Protein AF-A0A0R3QLL5-F1 (afdb_monomer_lite)

Secondary structure (DSSP, 8-state):
------HHHHHHHHHHHHHHHHHHGGGHHHHHT----EESSTTSPPB--HHHHHHTTTS-EES--SS--HHHHTT-SSGGGHHHHHHHHHHHHHHHHHHHHHHHHHHHHH-HHHHHHHHHHHHHHHHHHTT--

InterPro domains:
  IPR036259 MFS transporter superfamily [G3DSA:1.20.1250.20] (4-133)
  IPR036259 MFS transporter superfamily [SSF103473] (7-133)

Organism: NCBI:txid42155

Structure (mmCIF, N/CA/C/O backbone):
data_AF-A0A0R3QLL5-F1
#
_entry.id   AF-A0A0R3QLL5-F1
#
loop_
_atom_site.group_PDB
_atom_site.id
_atom_site.type_symbol
_atom_site.label_atom_id
_atom_site.label_alt_id
_atom_site.label_comp_id
_atom_site.label_asym_id
_atom_site.label_entity_id
_atom_site.label_seq_id
_atom_site.pdbx_PDB_ins_code
_atom_site.Cartn_x
_atom_site.Cartn_y
_atom_site.Cartn_z
_atom_site.occupancy
_atom_site.B_iso_or_equiv
_atom_site.auth_seq_id
_atom_site.auth_comp_id
_atom_site.auth_asym_id
_atom_site.auth_atom_id
_atom_site.pdbx_PDB_model_num
ATOM 1 N N . MET A 1 1 ? -31.160 -26.608 17.103 1.00 44.84 1 MET A N 1
ATOM 2 C CA . MET A 1 1 ? -30.790 -25.668 18.181 1.00 44.84 1 MET A CA 1
ATOM 3 C C . MET A 1 1 ? -30.133 -24.470 17.518 1.00 44.84 1 MET A C 1
ATOM 5 O O . MET A 1 1 ? -28.927 -24.460 17.324 1.00 44.84 1 MET A O 1
ATOM 9 N N . PHE A 1 2 ? -30.945 -23.532 17.024 1.00 52.94 2 PHE A N 1
ATOM 10 C CA . PHE A 1 2 ? -30.423 -22.286 16.466 1.00 52.94 2 PHE A CA 1
ATOM 11 C C . PHE A 1 2 ? -29.803 -21.511 17.626 1.00 52.94 2 PHE A C 1
ATOM 13 O O . PHE A 1 2 ? -30.448 -21.331 18.656 1.00 52.94 2 PHE A O 1
ATOM 20 N N . TYR A 1 3 ? -28.523 -21.173 17.498 1.00 64.19 3 TYR A N 1
ATOM 21 C CA . TYR A 1 3 ? -27.772 -20.396 18.477 1.00 64.19 3 TYR A CA 1
ATOM 22 C C . TYR A 1 3 ? -28.631 -19.220 18.980 1.00 64.19 3 TYR A C 1
ATOM 24 O O . TYR A 1 3 ? -29.191 -18.490 18.163 1.00 64.19 3 TYR A O 1
ATOM 32 N N . ASN A 1 4 ? -28.729 -19.024 20.301 1.00 70.75 4 ASN A N 1
ATOM 33 C CA . ASN A 1 4 ? -29.337 -17.835 20.920 1.00 70.75 4 ASN A CA 1
ATOM 34 C C . ASN A 1 4 ? -28.460 -16.601 20.629 1.00 70.75 4 ASN A C 1
ATOM 36 O O . ASN A 1 4 ? -27.788 -16.056 21.505 1.00 70.75 4 ASN A O 1
ATOM 40 N N . ILE A 1 5 ? -28.407 -16.196 19.361 1.00 74.38 5 ILE A N 1
ATOM 41 C CA . ILE A 1 5 ? -27.650 -15.046 18.886 1.00 74.38 5 ILE A CA 1
ATOM 42 C C . ILE A 1 5 ? -28.360 -13.790 19.381 1.00 74.38 5 ILE A C 1
ATOM 44 O O . ILE A 1 5 ? -29.331 -13.293 18.818 1.00 74.38 5 ILE A O 1
ATOM 48 N N . ASN A 1 6 ? -27.857 -13.298 20.505 1.00 82.88 6 ASN A N 1
ATOM 49 C CA . ASN A 1 6 ? -28.169 -11.985 21.028 1.00 82.88 6 ASN A CA 1
ATOM 50 C C . ASN A 1 6 ? -27.598 -10.889 20.106 1.00 82.88 6 ASN A C 1
ATOM 52 O O . ASN A 1 6 ? -26.591 -11.100 19.424 1.00 82.88 6 ASN A O 1
ATOM 56 N N . ARG A 1 7 ? -28.186 -9.686 20.134 1.00 79.75 7 ARG A N 1
ATOM 57 C CA . ARG A 1 7 ? -27.751 -8.527 19.324 1.00 79.75 7 ARG A CA 1
ATOM 58 C C . ARG A 1 7 ? -26.256 -8.232 19.470 1.00 79.75 7 ARG A C 1
ATOM 60 O O . ARG A 1 7 ? -25.604 -7.877 18.496 1.00 79.75 7 ARG A O 1
ATOM 67 N N . PHE A 1 8 ? -25.705 -8.445 20.663 1.00 83.69 8 PHE A N 1
ATOM 68 C CA . PHE A 1 8 ? -24.275 -8.304 20.930 1.00 83.69 8 PHE A CA 1
ATOM 69 C C . PHE A 1 8 ? -23.407 -9.222 20.054 1.00 83.69 8 PHE A C 1
ATOM 71 O O . PHE A 1 8 ? -22.409 -8.772 19.499 1.00 83.69 8 PHE A O 1
ATOM 78 N N . HIS A 1 9 ? -23.808 -10.482 19.862 1.00 83.69 9 HIS A N 1
ATOM 79 C CA . HIS A 1 9 ? -23.053 -11.424 19.035 1.00 83.69 9 HIS A CA 1
ATOM 80 C C . HIS A 1 9 ? -23.023 -10.999 17.565 1.00 83.69 9 HIS A C 1
ATOM 82 O O . HIS A 1 9 ? -21.987 -11.130 16.924 1.00 83.69 9 HIS A O 1
ATOM 88 N N . ILE A 1 10 ? -24.117 -10.427 17.049 1.00 84.44 10 ILE A N 1
ATOM 89 C CA . ILE A 1 10 ? -24.156 -9.881 15.683 1.00 84.44 10 ILE A CA 1
ATOM 90 C C . ILE A 1 10 ? -23.184 -8.706 15.548 1.00 84.44 10 ILE A C 1
ATOM 92 O O . ILE A 1 10 ? -22.399 -8.678 14.603 1.00 84.44 10 ILE A O 1
ATOM 96 N N . PHE A 1 11 ? -23.181 -7.768 16.501 1.00 83.56 11 PHE A N 1
ATOM 97 C CA . PHE A 1 11 ? -22.249 -6.635 16.473 1.00 83.56 11 PHE A CA 1
ATOM 98 C C . PHE A 1 11 ? -20.786 -7.081 16.490 1.00 83.56 11 PHE A C 1
ATOM 100 O O . PHE A 1 11 ? -19.992 -6.564 15.710 1.00 83.56 11 PHE A O 1
ATOM 107 N N . VAL A 1 12 ? -20.445 -8.061 17.329 1.00 84.56 12 VAL A N 1
ATOM 108 C CA . VAL A 1 12 ? -19.087 -8.619 17.403 1.00 84.56 12 VAL A CA 1
ATOM 109 C C . VAL A 1 12 ? -18.699 -9.331 16.106 1.00 84.56 12 VAL A C 1
ATOM 111 O O . VAL A 1 12 ? -17.575 -9.177 15.637 1.00 84.56 12 VAL A O 1
ATOM 114 N N . LEU A 1 13 ? -19.616 -10.087 15.496 1.00 86.31 13 LEU A N 1
ATOM 115 C CA . LEU A 1 13 ? -19.349 -10.742 14.215 1.00 86.31 13 LEU A CA 1
ATOM 116 C C . LEU A 1 13 ? -19.082 -9.716 13.109 1.00 86.31 13 LEU A C 1
ATOM 118 O O . LEU A 1 13 ? -18.134 -9.884 12.349 1.00 86.31 13 LEU A O 1
ATOM 122 N N . ILE A 1 14 ? -19.870 -8.641 13.044 1.00 85.12 14 ILE A N 1
ATOM 123 C CA . ILE A 1 14 ? -19.694 -7.580 12.045 1.00 85.12 14 ILE A CA 1
ATOM 124 C C . ILE A 1 14 ? -18.351 -6.866 12.235 1.00 85.12 14 ILE A C 1
ATOM 126 O O . ILE A 1 14 ? -17.589 -6.736 11.277 1.00 85.12 14 ILE A O 1
ATOM 130 N N . THR A 1 15 ? -18.023 -6.430 13.456 1.00 84.75 15 THR A N 1
ATOM 131 C CA . THR A 1 15 ? -16.740 -5.754 13.719 1.00 84.75 15 THR A CA 1
ATOM 132 C C . THR A 1 15 ? -15.548 -6.664 13.440 1.00 84.75 15 THR A C 1
ATOM 134 O O . THR A 1 15 ? -14.529 -6.197 12.929 1.00 84.75 15 THR A O 1
ATOM 137 N N . TRP A 1 16 ? -15.684 -7.966 13.697 1.00 84.44 16 TRP A N 1
ATOM 138 C CA . TRP A 1 16 ? -14.655 -8.945 13.369 1.00 84.44 16 TRP A CA 1
ATOM 139 C C . TRP A 1 16 ? -14.442 -9.099 11.856 1.00 84.44 16 TRP A C 1
ATOM 141 O O . TRP A 1 16 ? -13.295 -9.094 11.412 1.00 84.44 16 TRP A O 1
ATOM 151 N N . GLN A 1 17 ? -15.511 -9.146 11.051 1.00 88.06 17 GLN A N 1
ATOM 152 C CA . GLN A 1 17 ? -15.385 -9.209 9.587 1.00 88.06 17 GLN A CA 1
ATOM 153 C C . GLN A 1 17 ? -14.685 -7.974 9.011 1.00 88.06 17 GLN A C 1
ATOM 155 O O . GLN A 1 17 ? -13.764 -8.105 8.204 1.00 88.06 17 GLN A O 1
ATOM 160 N N . PHE A 1 18 ? -15.047 -6.774 9.473 1.00 84.69 18 PHE A N 1
ATOM 161 C CA . PHE A 1 18 ? -14.355 -5.554 9.049 1.00 84.69 18 PHE A CA 1
ATOM 162 C C . PHE A 1 18 ? -12.881 -5.551 9.467 1.00 84.69 18 PHE A C 1
ATOM 164 O O . PHE A 1 18 ? -12.022 -5.145 8.687 1.00 84.69 18 PHE A O 1
ATOM 171 N N . SER A 1 19 ? -12.555 -6.059 10.658 1.00 84.94 19 SER A N 1
ATOM 172 C CA . SER A 1 19 ? -11.159 -6.181 11.090 1.00 84.94 19 SER A CA 1
ATOM 173 C C . SER A 1 19 ? -10.345 -7.116 10.188 1.00 84.94 19 SER A C 1
ATOM 175 O O . SER A 1 19 ? -9.191 -6.805 9.892 1.00 84.94 19 SER A O 1
ATOM 177 N N . ILE A 1 20 ? -10.927 -8.230 9.730 1.00 85.69 20 ILE A N 1
ATOM 178 C CA . ILE A 1 20 ? -10.279 -9.138 8.769 1.00 85.69 20 ILE A CA 1
ATOM 179 C C . ILE A 1 20 ? -10.081 -8.438 7.423 1.00 85.69 20 ILE A C 1
ATOM 181 O O . ILE A 1 20 ? -9.001 -8.534 6.838 1.00 85.69 20 ILE A O 1
ATOM 185 N N . PHE A 1 21 ? -11.084 -7.693 6.952 1.00 84.88 21 PHE A N 1
ATOM 186 C CA . PHE A 1 21 ? -10.969 -6.922 5.716 1.00 84.88 21 PHE A CA 1
ATOM 187 C C . PHE A 1 21 ? -9.801 -5.928 5.782 1.00 84.88 21 PHE A C 1
ATOM 189 O O . PHE A 1 21 ? -8.963 -5.923 4.883 1.00 84.88 21 PHE A O 1
ATOM 196 N N . PHE A 1 22 ? -9.656 -5.168 6.872 1.00 83.12 22 PHE A N 1
ATOM 197 C CA . PHE A 1 22 ? -8.509 -4.267 7.048 1.00 83.12 22 PHE A CA 1
ATOM 198 C C . PHE A 1 22 ? -7.165 -4.998 7.093 1.00 83.12 22 PHE A C 1
ATOM 200 O O . PHE A 1 22 ? -6.190 -4.511 6.527 1.00 83.12 22 PHE A O 1
ATOM 207 N N . ALA A 1 23 ? -7.100 -6.181 7.708 1.00 83.94 23 ALA A N 1
ATOM 208 C CA . ALA A 1 23 ? -5.878 -6.983 7.708 1.00 83.94 23 ALA A CA 1
ATOM 209 C C . ALA A 1 23 ? -5.500 -7.453 6.291 1.00 83.94 23 ALA A C 1
ATOM 211 O O . ALA A 1 23 ? -4.324 -7.424 5.925 1.00 83.94 23 ALA A O 1
ATOM 212 N N . SER A 1 24 ? -6.488 -7.819 5.466 1.00 85.12 24 SER A N 1
ATOM 213 C CA . SER A 1 24 ? -6.252 -8.243 4.078 1.00 85.12 24 SER A CA 1
ATOM 214 C C . SER A 1 24 ? -5.642 -7.140 3.202 1.00 85.12 24 SER A C 1
ATOM 216 O O . SER A 1 24 ? -4.909 -7.440 2.259 1.00 85.12 24 SER A O 1
ATOM 218 N N . GLN A 1 25 ? -5.843 -5.865 3.564 1.00 83.88 25 GLN A N 1
ATOM 219 C CA . GLN A 1 25 ? -5.277 -4.727 2.837 1.00 83.88 25 GLN A CA 1
ATOM 220 C C . GLN A 1 25 ? -3.733 -4.715 2.856 1.00 83.88 25 GLN A C 1
ATOM 222 O O . GLN A 1 25 ? -3.093 -4.125 1.988 1.00 83.88 25 GLN A O 1
ATOM 227 N N . MET A 1 26 ? -3.096 -5.420 3.795 1.00 85.62 26 MET A N 1
ATOM 228 C CA . MET A 1 26 ? -1.631 -5.526 3.844 1.00 85.62 26 MET A CA 1
ATOM 229 C C . MET A 1 26 ? -1.034 -6.344 2.695 1.00 85.62 26 MET A C 1
ATOM 231 O O . MET A 1 26 ? 0.176 -6.302 2.484 1.00 85.62 26 MET A O 1
ATOM 235 N N . ILE A 1 27 ? -1.859 -7.076 1.943 1.00 88.50 27 ILE A N 1
ATOM 236 C CA . ILE A 1 27 ? -1.410 -7.893 0.812 1.00 88.50 27 ILE A CA 1
ATOM 237 C C . ILE A 1 27 ? -1.327 -7.055 -0.481 1.00 88.50 27 ILE A C 1
ATOM 239 O O . ILE A 1 27 ? -0.569 -7.408 -1.385 1.00 88.50 27 ILE A O 1
ATOM 243 N N . TYR A 1 28 ? -2.014 -5.904 -0.571 1.00 86.62 28 TYR A N 1
ATOM 244 C CA . TYR A 1 28 ? -2.019 -5.056 -1.777 1.00 86.62 28 TYR A CA 1
ATOM 245 C C . TYR A 1 28 ? -0.633 -4.715 -2.340 1.00 86.62 28 TYR A C 1
ATOM 247 O O . TYR A 1 28 ? -0.468 -4.823 -3.556 1.00 86.62 28 TYR A O 1
ATOM 255 N N . PRO A 1 29 ? 0.385 -4.360 -1.530 1.00 87.81 29 PRO A N 1
ATOM 256 C CA . PRO A 1 29 ? 1.714 -4.054 -2.050 1.00 87.81 29 PRO A CA 1
ATOM 257 C C . PRO A 1 29 ? 2.333 -5.207 -2.847 1.00 87.81 29 PRO A C 1
ATOM 259 O O . PRO A 1 29 ? 3.045 -4.957 -3.815 1.00 87.81 29 PRO A O 1
ATOM 262 N N . ILE A 1 30 ? 2.036 -6.459 -2.491 1.00 88.25 30 ILE A N 1
ATOM 263 C CA . ILE A 1 30 ? 2.560 -7.641 -3.188 1.00 88.25 30 ILE A CA 1
ATOM 264 C C . ILE A 1 30 ? 1.986 -7.706 -4.604 1.00 88.25 30 ILE A C 1
ATOM 266 O O . ILE A 1 30 ? 2.730 -7.865 -5.568 1.00 88.25 30 ILE A O 1
ATOM 270 N N . PHE A 1 31 ? 0.670 -7.534 -4.736 1.00 87.62 31 PHE A N 1
ATOM 271 C CA . PHE A 1 31 ? 0.003 -7.555 -6.036 1.00 87.62 31 PHE A CA 1
ATOM 272 C C . PHE A 1 31 ? 0.329 -6.317 -6.877 1.00 87.62 31 PHE A C 1
ATOM 274 O O . PHE A 1 31 ? 0.490 -6.424 -8.089 1.00 87.62 31 PHE A O 1
ATOM 281 N N . ALA A 1 32 ? 0.491 -5.153 -6.245 1.00 86.94 32 ALA A N 1
ATOM 282 C CA . ALA A 1 32 ? 0.849 -3.918 -6.934 1.00 86.94 32 ALA A CA 1
ATOM 283 C C . ALA A 1 32 ? 2.271 -3.961 -7.524 1.00 86.94 32 ALA A C 1
ATOM 285 O O . ALA A 1 32 ? 2.487 -3.441 -8.616 1.00 86.94 32 ALA A O 1
ATOM 286 N N . ASN A 1 33 ? 3.218 -4.602 -6.828 1.00 87.31 33 ASN A N 1
ATOM 287 C CA . ASN A 1 33 ? 4.635 -4.665 -7.212 1.00 87.31 33 ASN A CA 1
ATOM 288 C C . ASN A 1 33 ? 5.037 -5.958 -7.928 1.00 87.31 33 ASN A C 1
ATOM 290 O O . ASN A 1 33 ? 6.218 -6.176 -8.193 1.00 87.31 33 ASN A O 1
ATOM 294 N N . TYR A 1 34 ? 4.083 -6.838 -8.220 1.00 87.56 34 TYR A N 1
ATOM 295 C CA . TYR A 1 34 ? 4.376 -8.068 -8.936 1.00 87.56 34 TYR A CA 1
ATOM 296 C C . TYR A 1 34 ? 4.857 -7.765 -10.355 1.00 87.56 34 TYR A C 1
ATOM 298 O O . TYR A 1 34 ? 4.195 -7.041 -11.097 1.00 87.56 34 TYR A O 1
ATOM 306 N N . ILE A 1 35 ? 5.984 -8.355 -10.744 1.00 85.19 35 ILE A N 1
ATOM 307 C CA . ILE A 1 35 ? 6.524 -8.254 -12.097 1.00 85.19 35 ILE A CA 1
ATOM 308 C C . ILE A 1 35 ? 6.864 -9.678 -12.565 1.00 85.19 35 ILE A C 1
ATOM 310 O O . ILE A 1 35 ? 7.703 -10.333 -11.936 1.00 85.19 35 ILE A O 1
ATOM 314 N N . PRO A 1 36 ? 6.221 -10.191 -13.631 1.00 86.62 36 PRO A N 1
ATOM 315 C CA . PRO A 1 36 ? 6.559 -11.485 -14.208 1.00 86.62 36 PRO A CA 1
ATOM 316 C C . PRO A 1 36 ? 7.918 -11.417 -14.905 1.00 86.62 36 PRO A C 1
ATOM 318 O O . PRO A 1 36 ? 8.350 -10.362 -15.363 1.00 86.62 36 PRO A O 1
ATOM 321 N N . GLN A 1 37 ? 8.583 -12.564 -15.029 1.00 85.12 37 GLN A N 1
ATOM 322 C CA . GLN A 1 37 ? 9.855 -12.641 -15.746 1.00 85.12 37 GLN A CA 1
ATOM 323 C C . GLN A 1 37 ? 9.660 -12.309 -17.231 1.00 85.12 37 GLN A C 1
ATOM 325 O O . GLN A 1 37 ? 8.637 -12.667 -17.821 1.00 85.12 37 GLN A O 1
ATOM 330 N N . TRP A 1 38 ? 10.652 -11.675 -17.856 1.00 85.38 38 TRP A N 1
ATOM 331 C CA . TRP A 1 38 ? 10.590 -11.271 -19.262 1.00 85.38 38 TRP A CA 1
ATOM 332 C C . TRP A 1 38 ? 11.762 -11.831 -20.072 1.00 85.38 38 TRP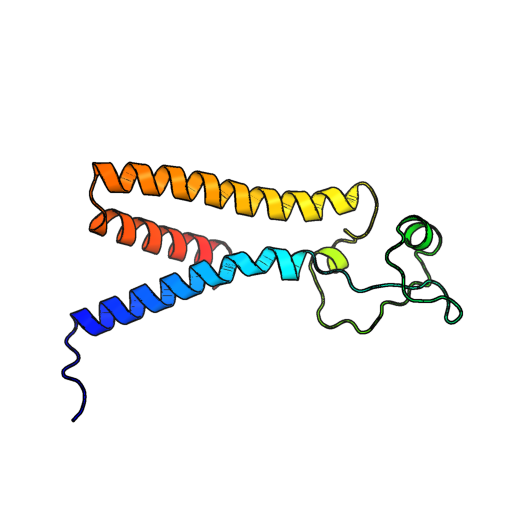 A C 1
ATOM 334 O O . TRP A 1 38 ? 12.773 -12.293 -19.537 1.00 85.38 38 TRP A O 1
ATOM 344 N N . ARG A 1 39 ? 11.618 -11.810 -21.397 1.00 83.62 39 ARG A N 1
ATOM 345 C CA . ARG A 1 39 ? 12.674 -12.141 -22.360 1.00 83.62 39 ARG A CA 1
ATOM 346 C C . ARG A 1 39 ? 12.560 -11.266 -23.605 1.00 83.62 39 ARG A C 1
ATOM 348 O O . ARG A 1 39 ? 11.485 -10.770 -23.928 1.00 83.62 39 ARG A O 1
ATOM 355 N N . CYS A 1 40 ? 13.665 -11.121 -24.321 1.00 80.56 40 CYS A N 1
ATOM 356 C CA . CYS A 1 40 ? 13.766 -10.274 -25.514 1.00 80.56 40 CYS A CA 1
ATOM 357 C C . CYS A 1 40 ? 13.616 -11.043 -26.825 1.00 80.56 40 CYS A C 1
ATOM 359 O O . CYS A 1 40 ? 13.190 -10.499 -27.838 1.00 80.56 40 CYS A O 1
ATOM 361 N N . SER A 1 41 ? 13.993 -12.321 -26.809 1.00 77.44 41 SER A N 1
ATOM 362 C CA . SER A 1 41 ? 13.934 -13.205 -27.965 1.00 77.44 41 SER A CA 1
ATOM 363 C C . SER A 1 41 ? 13.564 -14.613 -27.524 1.00 77.44 41 SER A C 1
ATOM 365 O O . SER A 1 41 ? 13.857 -15.025 -26.399 1.00 77.44 41 SER A O 1
ATOM 367 N N . VAL A 1 42 ? 12.953 -15.372 -28.435 1.00 75.81 42 VAL A N 1
ATOM 368 C CA . VAL A 1 42 ? 12.526 -16.757 -28.198 1.00 75.81 42 VAL A CA 1
ATOM 369 C C . VAL A 1 42 ? 13.664 -17.684 -27.763 1.00 75.81 42 VAL A C 1
ATOM 371 O O . VAL A 1 42 ? 13.412 -18.674 -27.083 1.00 75.81 42 VAL A O 1
ATOM 374 N N . ASN A 1 43 ? 14.900 -17.333 -28.123 1.00 74.19 43 ASN A N 1
ATOM 375 C CA . ASN A 1 43 ? 16.105 -18.119 -27.862 1.00 74.19 43 ASN A CA 1
ATOM 376 C C . ASN A 1 43 ? 16.729 -17.880 -26.475 1.00 74.19 43 ASN A C 1
ATOM 378 O O . ASN A 1 43 ? 17.696 -18.550 -26.122 1.00 74.19 43 ASN A O 1
ATOM 382 N N . GLN A 1 44 ? 16.227 -16.909 -25.706 1.00 76.00 44 GLN A N 1
ATOM 383 C CA . GLN A 1 44 ? 16.731 -16.591 -24.369 1.00 76.00 44 GLN A CA 1
ATOM 384 C C . GLN A 1 44 ? 15.806 -17.157 -23.288 1.00 76.00 44 GLN A C 1
ATOM 386 O O . GLN A 1 44 ? 14.584 -17.206 -23.455 1.00 76.00 44 GLN A O 1
ATOM 391 N N . SER A 1 45 ? 16.398 -17.566 -22.164 1.00 79.12 45 SER A N 1
ATOM 392 C CA . SER A 1 45 ? 15.649 -17.921 -20.961 1.00 79.12 45 SER A CA 1
ATOM 393 C C . SER A 1 45 ? 14.998 -16.682 -20.343 1.00 79.12 45 SER A C 1
ATOM 395 O O . SER A 1 45 ? 15.492 -15.561 -20.482 1.00 79.12 45 SER A O 1
ATOM 397 N N . PHE A 1 46 ? 13.883 -16.892 -19.646 1.00 80.25 46 PHE A N 1
ATOM 398 C CA . PHE A 1 46 ? 13.235 -15.842 -18.868 1.00 80.25 46 PHE A CA 1
ATOM 399 C C . PHE A 1 46 ? 14.184 -15.331 -17.780 1.00 80.25 46 PHE A C 1
ATOM 401 O O . PHE A 1 46 ? 14.784 -16.119 -17.044 1.00 80.25 46 PHE A O 1
ATOM 408 N N . SER A 1 47 ? 14.350 -14.012 -17.709 1.00 78.62 47 SER A N 1
ATOM 409 C CA . SER A 1 47 ? 15.284 -13.362 -16.793 1.00 78.62 47 SER A CA 1
ATOM 410 C C . SER A 1 47 ? 14.721 -12.040 -16.274 1.00 78.62 47 SER A C 1
ATOM 412 O O . SER A 1 47 ? 13.909 -11.396 -16.930 1.00 78.62 47 SER A O 1
ATOM 414 N N . ASN A 1 48 ? 15.199 -11.616 -15.103 1.00 79.12 48 ASN A N 1
ATOM 415 C CA . ASN A 1 48 ? 14.822 -10.356 -14.450 1.00 79.12 48 ASN A CA 1
ATOM 416 C C . ASN A 1 48 ? 15.923 -9.290 -14.604 1.00 79.12 48 ASN A C 1
ATOM 418 O O . ASN A 1 48 ? 16.101 -8.418 -13.754 1.00 79.12 48 ASN A O 1
ATOM 422 N N . ASN A 1 49 ? 16.732 -9.395 -15.662 1.00 82.69 49 ASN A N 1
ATOM 423 C CA . ASN A 1 49 ? 17.862 -8.501 -15.888 1.00 82.69 49 ASN A CA 1
ATOM 424 C C . ASN A 1 49 ? 17.402 -7.169 -16.488 1.00 82.69 49 ASN A C 1
ATOM 426 O O . ASN A 1 49 ? 16.953 -7.100 -17.635 1.00 82.69 49 ASN A O 1
ATOM 430 N N . CYS A 1 50 ? 17.611 -6.088 -15.740 1.00 81.31 50 CYS A N 1
ATOM 431 C CA . CYS A 1 50 ? 17.210 -4.751 -16.167 1.00 81.31 50 CYS A CA 1
ATOM 432 C C . CYS A 1 50 ? 17.986 -4.188 -17.361 1.00 81.31 50 CYS A C 1
ATOM 434 O O . CYS A 1 50 ? 17.444 -3.404 -18.134 1.00 81.31 50 CYS A O 1
ATOM 436 N N . THR A 1 51 ? 19.237 -4.598 -17.559 1.00 80.75 51 THR A N 1
ATOM 437 C CA . THR A 1 51 ? 20.025 -4.198 -18.736 1.00 80.75 51 THR A CA 1
ATOM 438 C C . THR A 1 51 ? 19.432 -4.757 -20.030 1.00 80.75 51 THR A C 1
ATOM 440 O O . THR A 1 51 ? 19.376 -4.064 -21.041 1.00 80.75 51 THR A O 1
ATOM 443 N N . ILE A 1 52 ? 18.926 -5.990 -19.971 1.00 77.38 52 ILE A N 1
ATOM 444 C CA . ILE A 1 52 ? 18.261 -6.678 -21.080 1.00 77.38 52 ILE A CA 1
ATOM 445 C C . ILE A 1 52 ? 16.897 -6.033 -21.361 1.00 77.38 52 ILE A C 1
ATOM 447 O O . ILE A 1 52 ? 16.572 -5.779 -22.517 1.00 77.38 52 ILE A O 1
ATOM 451 N N . PHE A 1 53 ? 16.150 -5.684 -20.305 1.00 80.06 53 PHE A N 1
ATOM 452 C CA . PHE A 1 53 ? 14.881 -4.956 -20.417 1.00 80.06 53 PHE A CA 1
ATOM 453 C C . PHE A 1 53 ? 15.042 -3.631 -21.178 1.00 80.06 53 PHE A C 1
ATOM 455 O O . PHE A 1 53 ? 14.344 -3.378 -22.157 1.00 80.06 53 PHE A O 1
ATOM 462 N N . LEU A 1 54 ? 16.013 -2.809 -20.767 1.00 80.44 54 LEU A N 1
ATOM 463 C CA . LEU A 1 54 ? 16.255 -1.497 -21.373 1.00 80.44 54 LEU A CA 1
ATOM 464 C C . LEU A 1 54 ? 16.770 -1.593 -22.814 1.00 80.44 54 LEU A C 1
ATOM 466 O O . LEU A 1 54 ? 16.452 -0.737 -23.634 1.00 80.44 54 LEU A O 1
ATOM 470 N N . SER A 1 55 ? 17.543 -2.633 -23.136 1.00 80.81 55 SER A N 1
ATOM 471 C CA . SER A 1 55 ? 18.108 -2.826 -24.476 1.00 80.81 55 SER A CA 1
ATOM 472 C C . SER A 1 55 ? 17.074 -3.230 -25.530 1.00 80.81 55 SER A C 1
ATOM 474 O O . SER A 1 55 ? 17.383 -3.188 -26.719 1.00 80.81 55 SER A O 1
ATOM 476 N N . CYS A 1 56 ? 15.891 -3.686 -25.124 1.00 78.25 56 CYS A N 1
ATOM 477 C CA . CYS A 1 56 ? 14.969 -4.383 -26.011 1.00 78.25 56 CYS A CA 1
ATOM 478 C C . CYS A 1 56 ? 13.511 -4.024 -25.716 1.00 78.25 56 CYS A C 1
ATOM 480 O O . CYS A 1 56 ? 12.643 -4.894 -25.724 1.00 78.25 56 CYS A O 1
ATOM 482 N N . LYS A 1 57 ? 13.247 -2.744 -25.443 1.00 76.12 57 LYS A N 1
ATOM 483 C CA . LYS A 1 57 ? 11.933 -2.254 -25.011 1.00 76.12 57 LYS A CA 1
ATOM 484 C C . LYS A 1 57 ? 10.787 -2.596 -25.981 1.00 76.12 57 LYS A C 1
ATOM 486 O O . LYS A 1 57 ? 9.666 -2.797 -25.531 1.00 76.12 57 LYS A O 1
ATOM 491 N N . ASP A 1 58 ? 11.072 -2.728 -27.278 1.00 76.00 58 ASP A N 1
ATOM 492 C CA . ASP A 1 58 ? 10.045 -2.909 -28.315 1.00 76.00 58 ASP A CA 1
ATOM 493 C C . ASP A 1 58 ? 9.644 -4.372 -28.586 1.00 76.00 58 ASP A C 1
ATOM 495 O O . ASP A 1 58 ? 8.583 -4.616 -29.157 1.00 76.00 58 ASP A O 1
ATOM 499 N N . SER A 1 59 ? 10.454 -5.366 -28.195 1.00 76.69 59 SER A N 1
ATOM 500 C CA . SER A 1 59 ? 10.176 -6.790 -28.483 1.00 76.69 59 SER A CA 1
ATOM 501 C C . SER A 1 59 ? 10.156 -7.678 -27.241 1.00 76.69 59 SER A C 1
ATOM 503 O O . SER A 1 59 ? 10.505 -8.860 -27.300 1.00 76.69 59 SER A O 1
ATOM 505 N N . ILE A 1 60 ? 9.755 -7.115 -26.099 1.00 81.62 60 ILE A N 1
ATOM 506 C CA . ILE A 1 60 ? 9.664 -7.873 -24.854 1.00 81.62 60 ILE A CA 1
ATOM 507 C C . ILE A 1 60 ? 8.501 -8.861 -24.898 1.00 81.62 60 ILE A C 1
ATOM 509 O O . ILE A 1 60 ? 7.375 -8.533 -25.269 1.00 81.62 60 ILE A O 1
ATOM 513 N N . GLN A 1 61 ? 8.773 -10.072 -24.426 1.00 81.06 61 GLN A N 1
ATOM 514 C CA . GLN A 1 61 ? 7.763 -11.074 -24.132 1.00 81.06 61 GLN A CA 1
ATOM 515 C C . GLN A 1 61 ? 7.812 -11.392 -22.644 1.00 81.06 61 GLN A C 1
ATOM 517 O O . GLN A 1 61 ? 8.827 -11.871 -22.132 1.00 81.06 61 GLN A O 1
ATOM 522 N N . PHE A 1 62 ? 6.712 -11.127 -21.953 1.00 82.25 62 PHE A N 1
ATOM 523 C CA . PHE A 1 62 ? 6.528 -11.570 -20.580 1.00 82.25 62 PHE A CA 1
ATOM 524 C C . PHE A 1 62 ? 6.188 -13.064 -20.558 1.00 82.25 62 PHE A C 1
ATOM 526 O O . PHE A 1 62 ? 5.553 -13.583 -21.480 1.0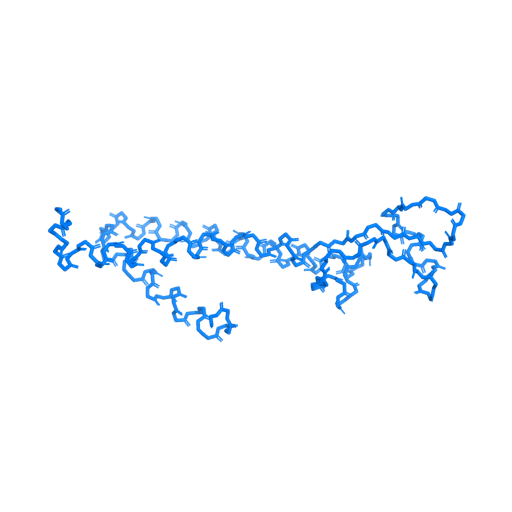0 82.25 62 PHE A O 1
ATOM 533 N N . SER A 1 63 ? 6.631 -13.759 -19.511 1.00 78.25 63 SER A N 1
ATOM 534 C CA . SER A 1 63 ? 6.098 -15.079 -19.160 1.00 78.25 63 SER A CA 1
ATOM 535 C C . SER A 1 63 ? 4.608 -14.967 -18.810 1.00 78.25 63 SER A C 1
ATOM 537 O O . SER A 1 63 ? 4.089 -13.854 -18.715 1.00 78.25 63 SER A O 1
ATOM 539 N N . GLU A 1 64 ? 3.924 -16.098 -18.616 1.00 76.06 64 GLU A N 1
ATOM 540 C CA . GLU A 1 64 ? 2.496 -16.157 -18.272 1.00 76.06 64 GLU A CA 1
ATOM 541 C C . GLU A 1 64 ? 2.100 -15.058 -17.273 1.00 76.06 64 GLU A C 1
ATOM 543 O O . GLU A 1 64 ? 2.522 -15.044 -16.114 1.00 76.06 64 GLU A O 1
ATOM 548 N N . ILE A 1 65 ? 1.309 -14.097 -17.755 1.00 76.88 65 ILE A N 1
ATOM 549 C CA . ILE A 1 65 ? 0.881 -12.947 -16.966 1.00 76.88 65 ILE A CA 1
ATOM 550 C C . ILE A 1 65 ? -0.295 -13.420 -16.117 1.00 76.88 65 ILE A C 1
ATOM 552 O O . ILE A 1 65 ? -1.422 -13.507 -16.599 1.00 76.88 65 ILE A O 1
ATOM 556 N N . ALA A 1 66 ? -0.0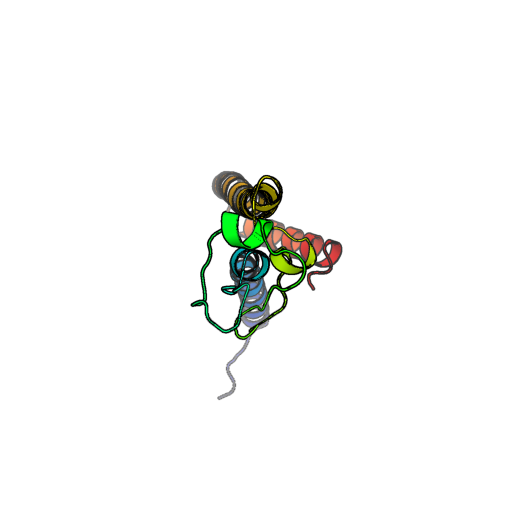27 -13.747 -14.853 1.00 74.44 66 ALA A N 1
ATOM 557 C CA . ALA A 1 66 ? -1.068 -14.182 -13.925 1.00 74.44 66 ALA A CA 1
ATOM 558 C C . ALA A 1 66 ? -2.093 -13.066 -13.639 1.00 74.44 66 ALA A C 1
ATOM 560 O O . ALA A 1 66 ? -3.275 -13.343 -13.453 1.00 74.44 66 ALA A O 1
ATOM 561 N N . PHE A 1 67 ? -1.645 -11.807 -13.596 1.00 79.69 67 PHE A N 1
ATOM 562 C CA . PHE A 1 67 ? -2.479 -10.624 -13.380 1.00 79.69 67 PHE A CA 1
ATOM 563 C C . PHE A 1 67 ? -1.740 -9.351 -13.816 1.00 79.69 67 PHE A C 1
ATOM 565 O O . PHE A 1 67 ? -0.509 -9.301 -13.793 1.00 79.69 67 PHE A O 1
ATOM 572 N N . PHE A 1 68 ? -2.496 -8.321 -14.210 1.00 80.06 68 PHE A N 1
ATOM 573 C CA . PHE A 1 68 ? -1.945 -7.013 -14.563 1.00 80.06 68 PHE A CA 1
ATOM 574 C C . PHE A 1 68 ? -1.756 -6.176 -13.292 1.00 80.06 68 PHE A C 1
ATOM 576 O O . PHE A 1 68 ? -2.723 -5.868 -12.596 1.00 80.06 68 PHE A O 1
ATOM 583 N N . SER A 1 69 ? -0.504 -5.879 -12.947 1.00 85.25 69 SER A N 1
ATOM 584 C CA . SER A 1 69 ? -0.132 -5.133 -11.743 1.00 85.25 69 SER A CA 1
ATOM 585 C C . SER A 1 69 ? 0.095 -3.650 -12.048 1.00 85.25 69 SER A C 1
ATOM 587 O O . SER A 1 69 ? 0.410 -3.269 -13.175 1.00 85.25 69 SER A O 1
ATOM 589 N N . ALA A 1 70 ? 0.011 -2.803 -11.019 1.00 83.50 70 ALA A N 1
ATOM 590 C CA . ALA A 1 70 ? 0.322 -1.377 -11.146 1.00 83.50 70 ALA A CA 1
ATOM 591 C C . ALA A 1 70 ? 1.770 -1.137 -11.613 1.00 83.50 70 ALA A C 1
ATOM 593 O O . ALA A 1 70 ? 2.029 -0.211 -12.378 1.00 83.50 70 ALA A O 1
ATOM 594 N N . ALA A 1 71 ? 2.710 -1.997 -11.207 1.00 84.06 71 ALA A N 1
ATOM 595 C CA . ALA A 1 71 ? 4.090 -1.927 -11.673 1.00 84.06 71 ALA A CA 1
ATOM 596 C C . ALA A 1 71 ? 4.235 -2.161 -13.189 1.00 84.06 71 ALA A C 1
ATOM 598 O O . ALA A 1 71 ? 5.142 -1.593 -13.794 1.00 84.06 71 ALA A O 1
ATOM 599 N N . LEU A 1 72 ? 3.351 -2.954 -13.806 1.00 84.19 72 LEU A N 1
ATOM 600 C CA . LEU A 1 72 ? 3.321 -3.148 -15.259 1.00 84.19 72 LEU A CA 1
ATOM 601 C C . LEU A 1 72 ? 2.620 -1.993 -15.983 1.00 84.19 72 LEU A C 1
ATOM 603 O O . LEU A 1 72 ? 3.125 -1.535 -17.003 1.00 84.19 72 LEU A O 1
ATOM 607 N N . GLU A 1 73 ? 1.504 -1.495 -15.443 1.00 83.81 73 GLU A N 1
ATOM 608 C CA . GLU A 1 73 ? 0.756 -0.358 -16.009 1.00 83.81 73 GLU A CA 1
ATOM 609 C C . GLU A 1 73 ? 1.624 0.909 -16.095 1.00 83.81 73 GLU A C 1
ATOM 611 O O . GLU A 1 73 ? 1.643 1.595 -17.116 1.00 83.81 73 GLU A O 1
ATOM 616 N N . TYR A 1 74 ? 2.379 1.205 -15.033 1.00 82.25 74 TYR A N 1
ATOM 617 C CA . TYR A 1 74 ? 3.201 2.414 -14.935 1.00 82.25 74 TYR A CA 1
ATOM 618 C C . TYR A 1 74 ? 4.676 2.215 -15.334 1.00 82.25 74 TYR A C 1
ATOM 620 O O . TYR A 1 74 ? 5.492 3.116 -15.121 1.00 82.25 74 TYR A O 1
ATOM 628 N N . ASP A 1 75 ? 5.035 1.063 -15.910 1.00 82.56 75 ASP A N 1
ATOM 629 C CA . ASP A 1 75 ? 6.402 0.729 -16.355 1.00 82.56 75 ASP A CA 1
ATOM 630 C C . ASP A 1 75 ? 7.466 0.875 -15.228 1.00 82.56 75 ASP A C 1
ATOM 632 O O . ASP A 1 75 ? 8.580 1.383 -15.416 1.00 82.56 75 ASP A O 1
ATOM 636 N N . TRP A 1 76 ? 7.133 0.430 -14.007 1.00 84.38 76 TRP A N 1
ATOM 637 C CA . TRP A 1 76 ? 8.014 0.443 -12.821 1.00 84.38 76 TRP A CA 1
ATOM 638 C C . TRP A 1 76 ? 8.944 -0.780 -12.750 1.00 84.38 76 TRP A C 1
ATOM 640 O O . TRP A 1 76 ? 9.231 -1.292 -11.668 1.00 84.38 76 TRP A O 1
ATOM 650 N N . ILE A 1 77 ? 9.418 -1.272 -13.897 1.00 81.38 77 ILE A N 1
ATOM 651 C CA . ILE A 1 77 ? 10.207 -2.510 -13.966 1.00 81.38 77 ILE A CA 1
ATOM 652 C C . ILE A 1 77 ? 11.693 -2.264 -13.682 1.00 81.38 77 ILE A C 1
ATOM 654 O O . ILE A 1 77 ? 12.308 -3.022 -12.932 1.00 81.38 77 ILE A O 1
ATOM 658 N N . CYS A 1 78 ? 12.287 -1.205 -14.248 1.00 82.25 78 CYS A N 1
ATOM 659 C CA . CYS A 1 78 ? 13.736 -0.990 -14.190 1.00 82.25 78 CYS A CA 1
ATOM 660 C C . CYS A 1 78 ? 14.157 0.481 -14.096 1.00 82.25 78 CYS A C 1
ATOM 662 O O . CYS A 1 78 ? 13.548 1.370 -14.682 1.00 82.25 78 CYS A O 1
ATOM 664 N N . GLY A 1 79 ? 15.284 0.730 -13.421 1.00 79.69 79 GLY A N 1
ATOM 665 C CA . GLY A 1 79 ? 15.910 2.053 -13.329 1.00 79.69 79 GLY A CA 1
ATOM 666 C C . GLY A 1 79 ? 15.280 2.954 -12.265 1.00 79.69 79 GLY A C 1
ATOM 667 O O . GLY A 1 79 ? 14.819 2.479 -11.230 1.00 79.69 79 GLY A O 1
ATOM 668 N N . ALA A 1 80 ? 15.272 4.269 -12.514 1.00 76.06 80 ALA A N 1
ATOM 669 C CA . ALA A 1 80 ? 14.714 5.255 -11.585 1.00 76.06 80 ALA A CA 1
ATOM 670 C C . ALA A 1 80 ? 13.200 5.076 -11.357 1.00 76.06 80 ALA A C 1
ATOM 672 O O . ALA A 1 80 ? 12.693 5.503 -10.324 1.00 76.06 80 ALA A O 1
ATOM 673 N N . SER A 1 81 ? 12.482 4.421 -12.280 1.00 78.25 81 SER A N 1
ATOM 674 C CA . SER A 1 81 ? 11.048 4.163 -12.126 1.00 78.25 81 SER A CA 1
ATOM 675 C C . SER A 1 81 ? 10.739 3.041 -11.126 1.00 78.25 81 SER A C 1
ATOM 677 O O . SER A 1 81 ? 9.737 3.120 -10.421 1.00 78.25 81 SER A O 1
ATOM 679 N N . ALA A 1 82 ? 11.628 2.052 -10.979 1.00 81.44 82 ALA A N 1
ATOM 680 C CA . ALA A 1 82 ? 11.475 0.959 -10.010 1.00 81.44 82 ALA A CA 1
ATOM 681 C C . ALA A 1 82 ? 11.512 1.446 -8.547 1.00 81.44 82 ALA A C 1
ATOM 683 O O . ALA A 1 82 ? 10.988 0.794 -7.642 1.00 81.44 82 ALA A O 1
ATOM 684 N N . TYR A 1 83 ? 12.096 2.624 -8.304 1.00 84.94 83 TYR A N 1
ATOM 685 C CA . TYR A 1 83 ? 12.066 3.259 -6.990 1.00 84.94 83 TYR A CA 1
ATOM 686 C C . TYR A 1 83 ? 10.635 3.603 -6.544 1.00 84.94 83 TYR A C 1
ATOM 688 O O . TYR A 1 83 ? 10.322 3.438 -5.367 1.00 84.94 83 TYR A O 1
ATOM 696 N N . TRP A 1 84 ? 9.748 4.005 -7.463 1.00 85.25 84 TRP A N 1
ATOM 697 C CA . TRP A 1 84 ? 8.361 4.371 -7.137 1.00 85.25 84 TRP A CA 1
ATOM 698 C C . TRP A 1 84 ? 7.547 3.188 -6.612 1.00 85.25 84 TRP A C 1
ATOM 700 O O . TRP A 1 84 ? 6.823 3.330 -5.627 1.00 85.25 84 TRP A O 1
ATOM 710 N N . ALA A 1 85 ? 7.740 2.012 -7.210 1.00 85.75 85 ALA A N 1
ATOM 711 C CA . ALA A 1 85 ? 7.171 0.744 -6.758 1.00 85.75 85 ALA A CA 1
ATOM 712 C C . ALA A 1 85 ? 7.536 0.448 -5.284 1.00 85.75 85 ALA A C 1
ATOM 714 O O . ALA A 1 85 ? 6.680 0.211 -4.420 1.00 85.75 85 ALA A O 1
ATOM 715 N N . SER A 1 86 ? 8.829 0.555 -4.962 1.00 86.62 86 SER A N 1
ATOM 716 C CA . SER A 1 86 ? 9.324 0.351 -3.596 1.00 86.62 86 SER A CA 1
ATOM 717 C C . SER A 1 86 ? 8.823 1.427 -2.627 1.00 86.62 86 SER A C 1
ATOM 719 O O . SER A 1 86 ? 8.388 1.109 -1.518 1.00 86.62 86 SER A O 1
ATOM 721 N N . LEU A 1 87 ? 8.821 2.692 -3.051 1.00 89.12 87 LEU A N 1
ATOM 722 C CA . LEU A 1 87 ? 8.364 3.827 -2.249 1.00 89.12 87 LEU A CA 1
ATOM 723 C C . LEU A 1 87 ? 6.882 3.700 -1.871 1.00 89.12 87 LEU A C 1
ATOM 725 O O . LEU A 1 87 ? 6.533 3.952 -0.718 1.00 89.12 87 LEU A O 1
ATOM 729 N N . PHE A 1 88 ? 6.025 3.238 -2.785 1.00 88.06 88 PHE A N 1
ATOM 730 C CA . PHE A 1 88 ? 4.615 2.960 -2.493 1.00 88.06 88 PHE A CA 1
ATOM 731 C C . PHE A 1 88 ? 4.455 1.964 -1.332 1.00 88.06 88 PHE A C 1
ATOM 733 O O . PHE A 1 88 ? 3.736 2.227 -0.366 1.00 88.06 88 PHE A O 1
ATOM 740 N N . SER A 1 89 ? 5.190 0.849 -1.379 1.00 90.00 89 SER A N 1
ATOM 741 C CA . SER A 1 89 ? 5.162 -0.166 -0.315 1.00 90.00 89 SER A CA 1
ATOM 742 C C . SER A 1 89 ? 5.687 0.382 1.013 1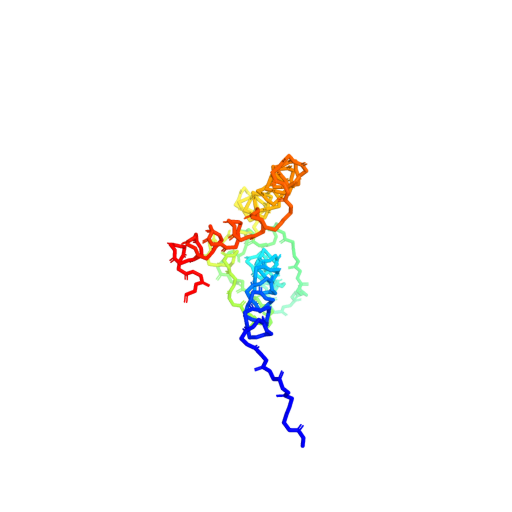.00 90.00 89 SER A C 1
ATOM 744 O O . SER A 1 89 ? 5.125 0.109 2.073 1.00 90.00 89 SER A O 1
ATOM 746 N N . GLN A 1 90 ? 6.755 1.181 0.966 1.00 92.69 90 GLN A N 1
ATOM 747 C CA . GLN A 1 90 ? 7.347 1.785 2.159 1.00 92.69 90 GLN A CA 1
ATOM 748 C C . GLN A 1 90 ? 6.391 2.764 2.841 1.00 92.69 90 GLN A C 1
ATOM 750 O O . GLN A 1 90 ? 6.265 2.718 4.063 1.00 92.69 90 GLN A O 1
ATOM 755 N N . ILE A 1 91 ? 5.685 3.605 2.077 1.00 92.19 91 ILE A N 1
ATOM 756 C CA . ILE A 1 91 ? 4.688 4.535 2.626 1.00 92.19 91 ILE A CA 1
ATOM 757 C C . ILE A 1 91 ? 3.575 3.767 3.342 1.00 92.19 91 ILE A C 1
ATOM 759 O O . ILE A 1 91 ? 3.207 4.144 4.455 1.00 92.19 91 ILE A O 1
ATOM 763 N N . GLN A 1 92 ? 3.086 2.669 2.757 1.00 90.44 92 GLN A N 1
ATOM 764 C CA . GLN A 1 92 ? 2.072 1.826 3.391 1.00 90.44 92 GLN A CA 1
ATOM 765 C C . GLN A 1 92 ? 2.564 1.278 4.738 1.00 90.44 92 GLN A C 1
ATOM 767 O O . GLN A 1 92 ? 1.905 1.465 5.762 1.00 90.44 92 GLN A O 1
ATOM 772 N N . PHE A 1 93 ? 3.735 0.636 4.773 1.00 91.12 93 PHE A N 1
ATOM 773 C CA . PHE A 1 93 ? 4.259 0.053 6.013 1.00 91.12 93 PHE A CA 1
ATOM 774 C C . PHE A 1 93 ? 4.625 1.106 7.062 1.00 91.12 93 PHE A C 1
ATOM 776 O O . PHE A 1 93 ? 4.401 0.889 8.253 1.00 91.12 93 PHE A O 1
ATOM 783 N N . LEU A 1 94 ? 5.134 2.263 6.638 1.00 95.00 94 LEU A N 1
ATOM 784 C CA . LEU A 1 94 ? 5.417 3.383 7.531 1.00 95.00 94 LEU A CA 1
ATOM 785 C C . LEU A 1 94 ? 4.126 3.964 8.117 1.00 95.00 94 LEU A C 1
ATOM 787 O O . LEU A 1 94 ? 4.065 4.229 9.317 1.00 95.00 94 LEU A O 1
ATOM 791 N N . GLY A 1 95 ? 3.076 4.103 7.306 1.00 91.88 95 GLY A N 1
ATOM 792 C CA . GLY A 1 95 ? 1.755 4.522 7.769 1.00 91.88 95 GLY A CA 1
ATOM 793 C C . GLY A 1 95 ? 1.187 3.567 8.819 1.00 91.88 95 GLY A C 1
ATOM 794 O O . GLY A 1 95 ? 0.693 4.009 9.855 1.00 91.88 95 GLY A O 1
ATOM 795 N N . VAL A 1 96 ? 1.334 2.257 8.608 1.00 91.19 96 VAL A N 1
ATOM 796 C CA . VAL A 1 96 ? 0.926 1.229 9.580 1.00 91.19 96 VAL A CA 1
ATOM 797 C C . VAL A 1 96 ? 1.758 1.300 10.859 1.00 91.19 96 VAL A C 1
ATOM 799 O O . VAL A 1 96 ? 1.206 1.211 11.956 1.00 91.19 96 VAL A O 1
ATOM 802 N N . LEU A 1 97 ? 3.070 1.509 10.753 1.00 93.94 97 LEU A N 1
ATOM 803 C CA . LEU A 1 97 ? 3.944 1.665 11.915 1.00 93.94 97 LEU A CA 1
ATOM 804 C C . LEU A 1 97 ? 3.522 2.870 12.767 1.00 93.94 97 LEU A C 1
ATOM 806 O O . LEU A 1 97 ? 3.302 2.736 13.969 1.00 93.94 97 LEU A O 1
ATOM 810 N N . LEU A 1 98 ? 3.346 4.037 12.147 1.00 95.62 98 LEU A N 1
ATOM 811 C CA . LEU A 1 98 ? 2.889 5.233 12.857 1.00 95.62 98 LEU A CA 1
ATOM 812 C C . LEU A 1 98 ? 1.484 5.037 13.435 1.00 95.62 98 LEU A C 1
ATOM 814 O O . LEU A 1 98 ? 1.236 5.375 14.592 1.00 95.62 98 LEU A O 1
ATOM 818 N N . GLY A 1 99 ? 0.583 4.430 12.663 1.00 90.81 99 GLY A N 1
ATOM 819 C CA . GLY A 1 99 ? -0.775 4.123 13.098 1.00 90.81 99 GLY A CA 1
ATOM 820 C C . GLY A 1 99 ? -0.809 3.213 14.324 1.00 90.81 99 GLY A C 1
ATOM 821 O O . GLY A 1 99 ? -1.546 3.491 15.268 1.00 90.81 99 GLY A O 1
ATOM 822 N N . THR A 1 100 ? 0.011 2.161 14.357 1.00 90.75 100 THR A N 1
ATOM 823 C CA . THR A 1 100 ? 0.079 1.229 15.497 1.00 90.75 100 THR A CA 1
ATOM 824 C C . THR A 1 100 ? 0.674 1.876 16.745 1.00 90.75 100 THR A C 1
ATOM 826 O O . THR A 1 100 ? 0.156 1.650 17.835 1.00 90.75 100 THR A O 1
ATOM 829 N N . ILE A 1 101 ? 1.687 2.737 16.611 1.00 94.75 101 ILE A N 1
ATOM 830 C CA . ILE A 1 101 ? 2.251 3.487 17.746 1.00 94.75 101 ILE A CA 1
ATOM 831 C C . ILE A 1 101 ? 1.218 4.468 18.318 1.00 94.75 101 ILE A C 1
ATOM 833 O O . ILE A 1 101 ? 0.991 4.501 19.530 1.00 94.75 101 ILE A O 1
ATOM 837 N N . ILE A 1 102 ? 0.557 5.250 17.460 1.00 93.19 102 ILE A N 1
ATOM 838 C CA . ILE A 1 102 ? -0.431 6.248 17.894 1.00 93.19 102 ILE A CA 1
ATOM 839 C C . ILE A 1 102 ? -1.642 5.559 18.525 1.00 93.19 102 ILE A C 1
ATOM 841 O O . ILE A 1 102 ? -2.047 5.912 19.628 1.00 93.19 102 ILE A O 1
ATOM 845 N N . THR A 1 103 ? -2.217 4.555 17.861 1.00 90.44 103 THR A N 1
ATOM 846 C CA . THR A 1 103 ? -3.393 3.851 18.396 1.00 90.44 103 THR A CA 1
ATOM 847 C C . THR A 1 103 ? -3.053 3.000 19.617 1.00 90.44 103 THR A C 1
ATOM 849 O O . THR A 1 103 ? -3.851 2.928 20.545 1.00 90.44 103 THR A O 1
ATOM 852 N N . GLY A 1 104 ? -1.859 2.410 19.683 1.00 89.69 104 GLY A N 1
ATOM 853 C CA . GLY A 1 104 ? -1.393 1.705 20.875 1.00 89.69 104 GLY A CA 1
ATOM 854 C C . GLY A 1 104 ? -1.318 2.634 22.086 1.00 89.69 104 GLY A C 1
ATOM 855 O O . GLY A 1 104 ? -1.973 2.386 23.094 1.00 89.69 104 GLY A O 1
ATOM 856 N N . THR A 1 105 ? -0.617 3.762 21.951 1.00 92.44 105 THR A N 1
ATOM 857 C CA . THR A 1 105 ? -0.468 4.734 23.048 1.00 92.44 105 THR A CA 1
ATOM 858 C C . THR A 1 105 ? -1.796 5.373 23.458 1.00 92.44 105 THR A C 1
ATOM 860 O O . THR A 1 105 ? -2.075 5.499 24.650 1.00 92.44 105 THR A O 1
ATOM 863 N N . LEU A 1 106 ? -2.669 5.720 22.503 1.00 90.44 106 LEU A N 1
ATOM 864 C CA . LEU A 1 106 ? -4.007 6.228 22.827 1.00 90.44 106 LEU A CA 1
ATOM 865 C C . LEU A 1 106 ? -4.869 5.181 23.548 1.00 90.44 106 LEU A C 1
ATOM 867 O O . LEU A 1 106 ? -5.708 5.551 24.372 1.00 90.44 106 LEU A O 1
ATOM 871 N N . SER A 1 107 ? -4.683 3.893 23.244 1.00 91.62 107 SER A N 1
ATOM 872 C CA . SER A 1 107 ? -5.467 2.803 23.839 1.00 91.62 107 SER A CA 1
ATOM 873 C C . SER A 1 107 ? -5.148 2.654 25.318 1.00 91.62 107 SER A C 1
ATOM 875 O O . SER A 1 107 ? -6.043 2.340 26.105 1.00 91.62 107 SER A O 1
ATOM 877 N N . ASP A 1 108 ? -3.895 2.899 25.692 1.00 90.69 108 ASP A N 1
ATOM 878 C CA . ASP A 1 108 ? -3.451 2.833 27.081 1.00 90.69 108 ASP A CA 1
ATOM 879 C C . ASP A 1 108 ? -3.976 4.020 27.907 1.00 90.69 108 ASP A C 1
ATOM 881 O O . ASP A 1 108 ? -4.224 3.872 29.102 1.00 90.69 108 ASP A O 1
ATOM 885 N N . ILE A 1 109 ? -4.219 5.177 27.275 1.00 92.88 109 ILE A N 1
ATOM 886 C CA . ILE A 1 109 ? -4.717 6.391 27.948 1.00 92.88 109 ILE A CA 1
ATOM 887 C C . ILE A 1 109 ? -6.248 6.397 28.072 1.00 92.88 109 ILE A C 1
ATOM 889 O O . ILE A 1 109 ? -6.783 6.638 29.153 1.00 92.88 109 ILE A O 1
ATOM 893 N N . PHE A 1 110 ? -6.969 6.161 26.971 1.00 89.06 110 PHE A N 1
ATOM 894 C CA . PHE A 1 110 ? -8.436 6.293 26.913 1.00 89.06 110 PHE A CA 1
ATOM 895 C C . PHE A 1 110 ? -9.186 4.972 27.130 1.00 89.06 110 PHE A C 1
ATOM 897 O O . PHE A 1 110 ? -10.414 4.961 27.254 1.00 89.06 110 PHE A O 1
ATOM 904 N N . GLY A 1 111 ? -8.463 3.855 27.176 1.00 85.56 111 GLY A N 1
ATOM 905 C CA . GLY A 1 111 ? -9.032 2.519 27.238 1.00 85.56 111 GLY A CA 1
ATOM 906 C C . GLY A 1 111 ? -9.300 1.916 25.856 1.00 85.56 111 GLY A C 1
ATOM 907 O O . GLY A 1 111 ? -9.562 2.592 24.859 1.00 85.56 111 GLY A O 1
ATOM 908 N N . ARG A 1 112 ? -9.255 0.582 25.805 1.00 82.69 112 ARG A N 1
ATOM 909 C CA . ARG A 1 112 ? -9.174 -0.190 24.555 1.00 82.69 112 ARG A CA 1
ATOM 910 C C . ARG A 1 112 ? -10.474 -0.252 23.746 1.00 82.69 112 ARG A C 1
ATOM 912 O O . ARG A 1 112 ? -10.440 -0.283 22.521 1.00 82.69 112 ARG A O 1
ATOM 919 N N . HIS A 1 113 ? -11.625 -0.266 24.418 1.00 82.38 113 HIS A N 1
ATOM 920 C CA . HIS A 1 113 ? -12.939 -0.381 23.775 1.00 82.38 113 HIS A CA 1
ATOM 921 C C . HIS A 1 113 ? -13.339 0.850 22.930 1.00 82.38 113 HIS A C 1
ATOM 923 O O . HIS A 1 113 ? -13.680 0.664 21.760 1.00 82.38 113 HIS A O 1
ATOM 929 N N . PRO A 1 114 ? -13.298 2.098 23.450 1.00 84.56 114 PRO A N 1
ATOM 930 C CA . PRO A 1 114 ? -13.673 3.269 22.654 1.00 84.56 114 PRO A CA 1
ATOM 931 C C . PRO A 1 114 ? -12.710 3.500 21.487 1.00 84.56 114 PRO A C 1
ATOM 933 O O . PRO A 1 114 ? -13.151 3.835 20.388 1.00 84.56 114 PRO A O 1
ATOM 936 N N . LEU A 1 115 ? -11.412 3.260 21.688 1.00 88.12 115 LEU A N 1
ATOM 937 C CA . LEU A 1 115 ? -10.434 3.471 20.630 1.00 88.12 115 LEU A CA 1
ATOM 938 C C . LEU A 1 115 ? -10.584 2.474 19.478 1.00 88.12 115 LEU A C 1
ATOM 940 O O . LEU A 1 115 ? -10.475 2.866 18.317 1.00 88.12 115 LEU A O 1
ATOM 944 N N . ALA A 1 116 ? -10.881 1.208 19.783 1.00 84.38 116 ALA A N 1
ATOM 945 C CA . ALA A 1 116 ? -11.136 0.205 18.756 1.00 84.38 116 ALA A CA 1
ATOM 946 C C . ALA A 1 116 ? -12.295 0.623 17.839 1.00 84.38 116 ALA A C 1
ATOM 948 O O . ALA A 1 116 ? -12.168 0.522 16.623 1.00 84.38 116 ALA A O 1
ATOM 949 N N . LEU A 1 117 ? -13.387 1.158 18.402 1.00 86.12 117 LEU A N 1
ATOM 950 C CA . LEU A 1 117 ? -14.529 1.648 17.624 1.00 86.12 117 LEU A CA 1
ATOM 951 C C . LEU A 1 117 ? -14.167 2.860 16.757 1.00 86.12 117 LEU A C 1
ATOM 953 O O . LEU A 1 117 ? -14.534 2.884 15.586 1.00 86.12 117 LEU A O 1
ATOM 957 N N . ILE A 1 118 ? -13.424 3.830 17.300 1.00 89.06 118 ILE A N 1
ATOM 958 C CA . ILE A 1 118 ? -12.986 5.026 16.557 1.00 89.06 118 ILE A CA 1
ATOM 959 C C . ILE A 1 118 ? -12.051 4.650 15.401 1.00 89.06 118 ILE A C 1
ATOM 961 O O . ILE A 1 118 ? -12.178 5.175 14.297 1.00 89.06 118 ILE A O 1
ATOM 965 N N . SER A 1 119 ? -11.113 3.732 15.635 1.00 87.19 119 SER A N 1
ATOM 966 C CA . SER A 1 119 ? -10.195 3.266 14.595 1.00 87.19 119 SER A CA 1
ATOM 967 C C . SER A 1 119 ? -10.945 2.545 13.471 1.00 87.19 119 SER A C 1
ATOM 969 O O . SER A 1 119 ? -10.668 2.798 12.299 1.00 87.19 119 SER A O 1
ATOM 971 N N . LEU A 1 120 ? -11.937 1.718 13.815 1.00 87.69 120 LEU A N 1
ATOM 972 C CA . LEU A 1 120 ? -12.775 1.007 12.848 1.00 87.69 120 LEU A CA 1
ATOM 973 C C . LEU A 1 120 ? -13.627 1.961 12.005 1.00 87.69 120 LEU A C 1
ATOM 975 O O . LEU A 1 120 ? -13.666 1.824 10.784 1.00 87.69 120 LEU A O 1
ATOM 979 N N . THR A 1 121 ? -14.287 2.941 12.627 1.00 88.12 121 THR A N 1
ATOM 980 C CA . THR A 1 121 ? -15.113 3.914 11.894 1.00 88.12 121 THR A CA 1
ATOM 981 C C . THR A 1 121 ? -14.264 4.801 10.991 1.00 88.12 121 THR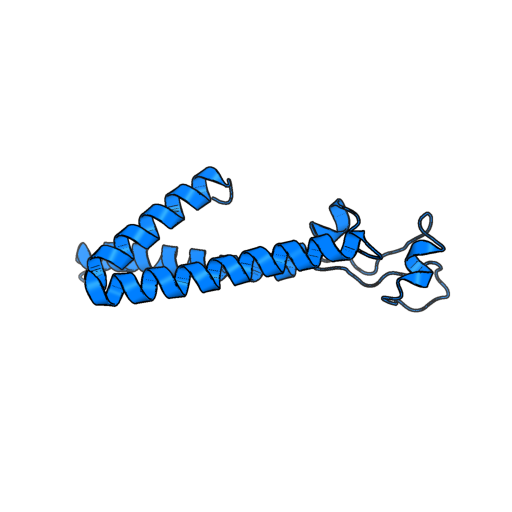 A C 1
ATOM 983 O O . THR A 1 121 ? -14.625 5.003 9.833 1.00 88.12 121 THR A O 1
ATOM 986 N N . CYS A 1 122 ? -13.111 5.267 11.477 1.00 89.06 122 CYS A N 1
ATOM 987 C CA . CYS A 1 122 ? -12.154 6.024 10.673 1.00 89.06 122 CYS A CA 1
ATOM 988 C C . CYS A 1 122 ? -11.664 5.206 9.468 1.00 89.06 122 CYS A C 1
ATOM 990 O O . CYS A 1 122 ? -11.694 5.696 8.341 1.00 89.06 122 CYS A O 1
ATOM 992 N N . GLY A 1 123 ? -11.303 3.936 9.685 1.00 87.25 123 GLY A N 1
ATOM 993 C CA . GLY A 1 123 ? -10.893 3.029 8.613 1.00 87.25 123 GLY A CA 1
ATOM 994 C C . GLY A 1 123 ? -11.966 2.865 7.535 1.00 87.25 123 GLY A C 1
ATOM 995 O O . GLY A 1 123 ? -11.657 2.969 6.353 1.00 87.25 123 GLY A O 1
ATOM 996 N N . ILE A 1 124 ? -13.232 2.679 7.927 1.00 87.75 124 ILE A N 1
ATOM 997 C CA . ILE A 1 124 ? -14.347 2.512 6.977 1.00 87.75 124 ILE A CA 1
ATOM 998 C C . ILE A 1 124 ? -14.527 3.775 6.126 1.00 87.75 124 ILE A C 1
ATOM 1000 O O . ILE A 1 124 ? -14.681 3.678 4.909 1.00 87.75 124 ILE A O 1
ATOM 1004 N N . ILE A 1 125 ? -14.471 4.957 6.748 1.00 89.31 125 ILE A N 1
ATOM 1005 C CA . ILE A 1 125 ? -14.611 6.241 6.047 1.00 89.31 125 ILE A CA 1
ATOM 1006 C C . ILE A 1 125 ? -13.475 6.426 5.034 1.00 89.31 125 ILE A C 1
ATOM 1008 O O . ILE A 1 125 ? -13.729 6.766 3.881 1.00 89.31 125 ILE A O 1
ATOM 1012 N N . VAL A 1 126 ? -12.230 6.165 5.440 1.00 88.00 126 VAL A N 1
ATOM 1013 C CA . VAL A 1 126 ? -11.060 6.315 4.562 1.00 88.00 126 VAL A CA 1
ATOM 1014 C C . VAL A 1 126 ? -11.103 5.326 3.397 1.00 88.00 126 VAL A C 1
ATOM 1016 O O . VAL A 1 126 ? -10.807 5.715 2.266 1.00 88.00 126 VAL A O 1
ATOM 1019 N N . SER A 1 127 ? -11.509 4.076 3.634 1.00 85.00 127 SER A N 1
ATOM 1020 C CA . SER A 1 127 ? -11.682 3.083 2.566 1.00 85.00 127 SER A CA 1
ATOM 1021 C C . SER A 1 127 ? -12.754 3.498 1.560 1.00 85.00 127 SER A C 1
ATOM 1023 O O . SER A 1 127 ? -12.519 3.413 0.357 1.00 85.00 127 SER A O 1
ATOM 1025 N N . PHE A 1 128 ? -13.886 4.024 2.035 1.00 86.81 128 PHE A N 1
ATOM 1026 C CA . PHE A 1 128 ? -14.940 4.539 1.162 1.00 86.81 128 PHE A CA 1
ATOM 1027 C C . PHE A 1 128 ? -14.456 5.732 0.324 1.00 86.81 128 PHE A C 1
ATOM 1029 O O . PHE A 1 128 ? -14.664 5.771 -0.885 1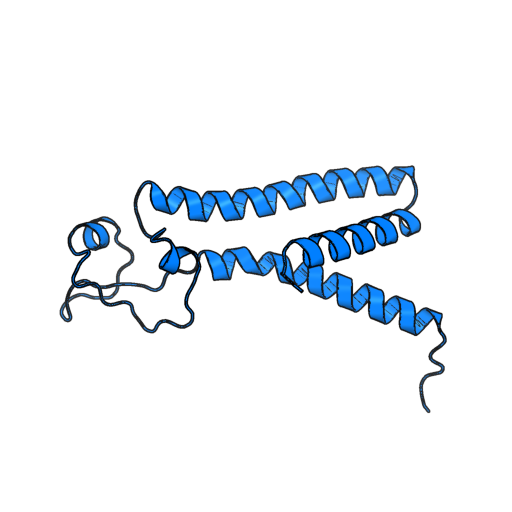.00 86.81 128 PHE A O 1
ATOM 1036 N N . CYS A 1 129 ? -13.739 6.683 0.934 1.00 88.44 129 CYS A N 1
ATOM 1037 C CA . CYS A 1 129 ? -13.156 7.815 0.208 1.00 88.44 129 CYS A CA 1
ATOM 1038 C C . CYS A 1 129 ? -12.094 7.394 -0.818 1.00 88.44 129 CYS A C 1
ATOM 1040 O O . CYS A 1 129 ? -11.938 8.061 -1.837 1.00 88.44 129 CYS A O 1
ATOM 1042 N N . SER A 1 130 ? -11.368 6.306 -0.554 1.00 82.12 130 SER A N 1
ATOM 1043 C CA . SER A 1 130 ? -10.318 5.795 -1.444 1.00 82.12 130 SER A CA 1
ATOM 1044 C C . SER A 1 130 ? -10.862 4.914 -2.577 1.00 82.12 130 SER A C 1
ATOM 1046 O O . SER A 1 130 ? -10.084 4.488 -3.427 1.00 82.12 130 SER A O 1
ATOM 1048 N N . GLY A 1 131 ? -12.169 4.619 -2.595 1.00 76.62 131 GLY A N 1
ATOM 1049 C CA . GLY A 1 131 ? -12.798 3.743 -3.590 1.00 76.62 131 GLY A CA 1
ATOM 1050 C C . GLY A 1 131 ? -12.357 2.278 -3.501 1.00 76.62 131 GLY A C 1
ATOM 1051 O O . GLY A 1 131 ? -12.446 1.554 -4.488 1.00 76.62 131 GLY A O 1
ATOM 1052 N N . THR A 1 132 ? -11.836 1.843 -2.345 1.00 64.44 132 THR A N 1
ATOM 1053 C CA . THR A 1 132 ? -11.383 0.458 -2.100 1.00 64.44 132 THR A CA 1
ATOM 1054 C C . THR A 1 132 ? -12.465 -0.435 -1.472 1.00 64.44 132 THR A C 1
ATOM 1056 O O . THR A 1 132 ? -12.187 -1.583 -1.112 1.00 64.44 132 THR A O 1
ATOM 1059 N N . ILE A 1 133 ? -13.692 0.090 -1.371 1.00 51.53 133 ILE A N 1
ATOM 1060 C CA . ILE A 1 133 ? -14.978 -0.554 -1.048 1.00 51.53 133 ILE A CA 1
ATOM 1061 C C . ILE A 1 133 ? -15.997 -0.041 -2.064 1.00 51.53 133 ILE A C 1
ATOM 1063 O O . ILE A 1 133 ? -16.797 -0.870 -2.549 1.00 51.53 133 ILE A O 1
#

Radius of gyration: 21.74 Å; chains: 1; bounding box: 51×34×56 Å

Foldseek 3Di:
DPPPDDPVNVVVVVLVVLVVVVVVVLCQLVQQLDDAFKAQDPPDDGDLDQVRCVVRVPRIDGDPPPDDHNCNVQVLRDDPSVVVSVVVNVVVVVVVVVVCVVLVVVCVVVNPVVSSVVVSVVVVVVCVVVVVD

pLDDT: mean 83.46, std 7.56, range [44.84, 95.62]

Sequence (133 aa):
MFYNINRFHIFVLITWQFSIFFASQMIYPIFANYIPQWRCSVNQSFSNNCTIFLSCKDSIQFSEIAFFSAALEYDWICGASAYWASLFSQIQFLGVLLGTIITGTLSDIFGRHPLALISLTCGIIVSFCSGTI